Protein AF-A0AAI9C1Q0-F1 (afdb_monomer)

Solvent-accessible surface area (backbone atoms only — not comparable to full-atom values): 4666 Å² total; per-residue (Å²): 116,45,63,21,78,78,76,67,47,79,39,59,62,90,45,27,53,67,57,96,86,38,67,46,61,47,32,48,69,59,52,50,52,53,48,61,72,68,46,80,75,76,81,76,78,81,51,70,65,59,54,50,51,54,38,51,47,44,68,73,72,59,53,102,60,97,66,74,72,82,75,91,124

Secondary structure (DSSP, 8-state):
-EE-TTT--EE-GGGS-EETTEE-SS-HHHHHHHHHHHSPPPPPP--HHHHHHHHHHHHHS--SS--------

Radius of gyration: 22.93 Å; Cα contacts (8 Å, |Δi|>4): 56; chains: 1; bounding box: 39×32×55 Å

pLDDT: mean 84.17, std 11.59, range [55.81, 96.81]

Sequence (73 aa):
MKTCTKCAARLPLRFFPLVNGKATAACAPCRNTERRLHDPLRPLRRDPLQVRLNNLTNLWHGPVRRVPLRSHA

Structure (mmCIF, N/CA/C/O backbone):
data_AF-A0AAI9C1Q0-F1
#
_entry.id   AF-A0AAI9C1Q0-F1
#
loop_
_atom_site.group_PDB
_atom_site.id
_atom_site.type_symbol
_atom_site.label_atom_id
_atom_site.label_alt_id
_atom_site.label_comp_id
_atom_site.label_asym_id
_atom_site.label_entity_id
_atom_site.label_seq_id
_atom_site.pdbx_PDB_ins_code
_atom_site.Cartn_x
_atom_site.Cartn_y
_atom_site.Cartn_z
_atom_site.occupancy
_atom_site.B_iso_or_equiv
_atom_site.auth_seq_id
_atom_site.auth_comp_id
_atom_site.auth_asym_id
_atom_site.auth_atom_id
_atom_site.pdbx_PDB_model_num
ATOM 1 N N . MET A 1 1 ? -12.653 1.903 24.295 1.00 90.31 1 MET A N 1
ATOM 2 C CA . MET A 1 1 ? -12.168 0.841 23.379 1.00 90.31 1 MET A CA 1
ATOM 3 C C . MET A 1 1 ? -13.140 0.721 22.214 1.00 90.31 1 MET A C 1
ATOM 5 O O . MET A 1 1 ? -14.329 0.881 22.451 1.00 90.31 1 MET A O 1
ATOM 9 N N . LYS A 1 2 ? -12.670 0.456 20.994 1.00 93.00 2 LYS A N 1
ATOM 10 C CA . LYS A 1 2 ? -13.505 0.276 19.793 1.00 93.00 2 LYS A CA 1
ATOM 11 C C . LYS A 1 2 ? -12.956 -0.882 18.954 1.00 93.00 2 LYS A C 1
ATOM 13 O O . LYS A 1 2 ? -11.746 -1.097 18.930 1.00 93.00 2 LYS A O 1
ATOM 18 N N . THR A 1 3 ? -13.837 -1.624 18.293 1.00 96.44 3 THR A N 1
ATOM 19 C CA . THR A 1 3 ? -13.458 -2.723 17.397 1.00 96.44 3 THR A CA 1
ATOM 20 C C . THR A 1 3 ? -13.294 -2.194 15.977 1.00 96.44 3 THR A C 1
ATOM 22 O O . THR A 1 3 ? -14.166 -1.487 15.471 1.00 96.44 3 THR A O 1
ATOM 25 N N . CYS A 1 4 ? -12.162 -2.492 15.346 1.00 96.69 4 CYS A N 1
ATOM 26 C CA . CYS A 1 4 ? -11.919 -2.129 13.955 1.00 96.69 4 CYS A CA 1
ATOM 27 C C . CYS A 1 4 ? -12.780 -2.982 13.018 1.00 96.69 4 CYS A C 1
ATOM 29 O O . CYS A 1 4 ? -12.755 -4.205 13.115 1.00 96.69 4 CYS A O 1
ATOM 31 N N . THR A 1 5 ? -13.472 -2.361 12.063 1.00 95.81 5 THR A N 1
ATOM 32 C CA . THR A 1 5 ? -14.295 -3.092 11.079 1.00 95.81 5 THR A CA 1
ATOM 33 C C . THR A 1 5 ? -13.486 -3.849 10.025 1.00 95.81 5 THR A C 1
ATOM 35 O O . THR A 1 5 ? -14.041 -4.693 9.334 1.00 95.81 5 THR A O 1
ATOM 38 N N . LYS A 1 6 ? -12.185 -3.556 9.881 1.00 95.00 6 LYS A N 1
ATOM 39 C CA . LYS A 1 6 ? -11.303 -4.171 8.872 1.00 95.00 6 LYS A CA 1
ATOM 40 C C . LYS A 1 6 ? -10.510 -5.362 9.408 1.00 95.00 6 LYS A C 1
ATOM 42 O O . LYS A 1 6 ? -10.419 -6.375 8.734 1.00 95.00 6 LYS A O 1
ATOM 47 N N . CYS A 1 7 ? -9.934 -5.243 10.605 1.00 95.25 7 CYS A N 1
ATOM 48 C CA . CYS A 1 7 ? -9.097 -6.292 11.202 1.00 95.25 7 CYS A CA 1
ATOM 49 C C . CYS A 1 7 ? -9.710 -6.953 12.444 1.00 95.25 7 CYS A C 1
ATOM 51 O O . CYS A 1 7 ? -9.033 -7.740 13.094 1.00 95.25 7 CYS A O 1
ATOM 53 N N . ALA A 1 8 ? -10.940 -6.587 12.825 1.00 96.81 8 ALA A N 1
ATOM 54 C CA . ALA A 1 8 ? -11.648 -7.076 14.015 1.00 96.81 8 ALA A CA 1
ATOM 55 C C . ALA A 1 8 ? -10.921 -6.868 15.366 1.00 96.81 8 ALA A C 1
ATOM 57 O O . ALA A 1 8 ? -11.418 -7.280 16.412 1.00 96.81 8 ALA A O 1
ATOM 58 N N . ALA A 1 9 ? -9.778 -6.175 15.388 1.00 95.00 9 ALA A N 1
ATOM 59 C CA . ALA A 1 9 ? -9.025 -5.915 16.607 1.00 95.00 9 ALA A CA 1
ATOM 60 C C . ALA A 1 9 ? -9.734 -4.892 17.509 1.00 95.00 9 ALA A C 1
ATOM 62 O O . ALA A 1 9 ? -10.242 -3.865 17.039 1.00 95.00 9 ALA A O 1
ATOM 63 N N . ARG A 1 10 ? -9.712 -5.139 18.824 1.00 96.31 10 ARG A N 1
ATOM 64 C CA . ARG A 1 10 ? -10.243 -4.233 19.851 1.00 96.31 10 ARG A CA 1
ATOM 65 C C . ARG A 1 10 ? -9.135 -3.297 20.333 1.00 96.31 10 ARG A C 1
ATOM 67 O O . ARG A 1 10 ? -8.204 -3.725 21.003 1.00 96.31 10 ARG A O 1
ATOM 74 N N . LEU A 1 11 ? -9.228 -2.019 19.974 1.00 95.19 11 LEU A N 1
ATOM 75 C CA . LEU A 1 11 ? -8.154 -1.035 20.144 1.00 95.19 11 LEU A CA 1
ATOM 76 C C . LEU A 1 11 ? -8.643 0.229 20.891 1.00 95.19 11 LEU A C 1
ATOM 78 O O . LEU A 1 11 ? -9.840 0.545 20.881 1.00 95.19 11 LEU A O 1
ATOM 82 N N . PRO A 1 12 ? -7.743 0.993 21.539 1.00 95.38 12 PRO A N 1
ATOM 83 C CA . PRO A 1 12 ? -8.061 2.313 22.092 1.00 95.38 12 PRO A CA 1
ATOM 84 C C . PRO A 1 12 ? -8.500 3.328 21.020 1.00 95.38 12 PRO A C 1
ATOM 86 O O . PRO A 1 12 ? -8.056 3.261 19.876 1.00 95.38 12 PRO A O 1
ATOM 89 N N . LEU A 1 13 ? -9.319 4.321 21.399 1.00 92.25 13 LEU A N 1
ATOM 90 C CA . LEU A 1 13 ? -9.873 5.317 20.462 1.00 92.25 13 LEU A CA 1
ATOM 91 C C . LEU A 1 13 ? -8.802 6.142 19.727 1.00 92.25 13 LEU A C 1
ATOM 93 O O . LEU A 1 13 ? -9.025 6.518 18.584 1.00 92.25 13 LEU A O 1
ATOM 97 N N . ARG A 1 14 ? -7.616 6.335 20.323 1.00 93.62 14 ARG A N 1
ATOM 98 C CA . ARG A 1 14 ? -6.469 7.017 19.687 1.00 93.62 14 ARG A CA 1
ATOM 99 C C . ARG A 1 14 ? -6.006 6.373 18.374 1.00 93.62 14 ARG A C 1
ATOM 101 O O . ARG A 1 14 ? -5.376 7.033 17.561 1.00 93.62 14 ARG A O 1
ATOM 108 N N . PHE A 1 15 ? -6.318 5.093 18.158 1.00 94.56 15 PHE A N 1
ATOM 109 C CA . PHE A 1 15 ? -5.999 4.390 16.914 1.00 94.56 15 PHE A CA 1
ATOM 110 C C . PHE A 1 15 ? -7.052 4.591 15.820 1.00 94.56 15 PHE A C 1
ATOM 112 O O . PHE A 1 15 ? -6.880 4.057 14.728 1.00 94.56 15 PHE A O 1
ATOM 119 N N . PHE A 1 16 ? -8.136 5.326 16.075 1.00 95.69 16 PHE A N 1
ATOM 120 C CA . PHE A 1 16 ? -9.193 5.594 15.104 1.00 95.69 16 PHE A CA 1
ATOM 121 C C . PHE A 1 16 ? -9.139 7.068 14.695 1.00 95.69 16 PHE A C 1
ATOM 123 O O . PHE A 1 16 ? -9.542 7.930 15.475 1.00 95.69 16 PHE A O 1
ATOM 130 N N . PRO A 1 17 ? -8.640 7.386 13.488 1.00 92.56 17 PRO A N 1
ATOM 131 C CA . PRO A 1 17 ? -8.508 8.768 13.054 1.00 92.56 17 PRO A CA 1
ATOM 132 C C . PRO A 1 17 ? -9.879 9.442 12.953 1.00 92.56 17 PRO A C 1
ATOM 134 O O . PRO A 1 17 ? -10.868 8.813 12.552 1.00 92.56 17 PRO A O 1
ATOM 137 N N . LEU A 1 18 ? -9.914 10.726 13.304 1.00 93.31 18 LEU A N 1
ATOM 138 C CA . LEU A 1 18 ? -11.092 11.576 13.188 1.00 93.31 18 LEU A CA 1
ATOM 139 C C . LEU A 1 18 ? -11.205 12.088 11.749 1.00 93.31 18 LEU A C 1
ATOM 141 O O . LEU A 1 18 ? -10.240 12.602 11.189 1.00 93.31 18 LEU A O 1
ATOM 145 N N . VAL A 1 19 ? -12.381 11.944 11.148 1.00 89.75 19 VAL A N 1
ATOM 146 C CA . VAL A 1 19 ? -12.734 12.566 9.866 1.00 89.75 19 VAL A CA 1
ATOM 147 C C . VAL A 1 19 ? -13.986 13.391 10.119 1.00 89.75 19 VAL A C 1
ATOM 149 O O . VAL A 1 19 ? -14.979 12.856 10.608 1.00 89.75 19 VAL A O 1
ATOM 152 N N . ASN A 1 20 ? -13.921 14.699 9.858 1.00 90.44 20 ASN A N 1
ATOM 153 C CA . ASN A 1 20 ? -14.994 15.656 10.163 1.00 90.44 20 ASN A CA 1
ATOM 154 C C . ASN A 1 20 ? -15.472 15.563 11.627 1.00 90.44 20 ASN A C 1
ATOM 156 O O . ASN A 1 20 ? -16.666 15.486 11.906 1.00 90.44 20 ASN A O 1
ATOM 160 N N . GLY A 1 21 ? -14.525 15.459 12.568 1.00 89.00 21 GLY A N 1
ATOM 161 C CA . GLY A 1 21 ? -14.808 15.332 14.004 1.00 89.00 21 GLY A CA 1
ATOM 162 C C . GLY A 1 21 ? -15.339 13.964 14.457 1.00 89.00 21 GLY A C 1
ATOM 163 O O . GLY A 1 21 ? -15.509 13.751 15.654 1.00 89.00 21 GLY A O 1
ATOM 164 N N . LYS A 1 22 ? -15.568 13.007 13.545 1.00 88.31 22 LYS A N 1
ATOM 165 C CA . LYS A 1 22 ? -16.095 11.671 13.873 1.00 88.31 22 LYS A CA 1
ATOM 166 C C . LYS A 1 22 ? -15.017 10.595 13.764 1.00 88.31 22 LYS A C 1
ATOM 168 O O . LYS A 1 22 ? -14.286 10.523 12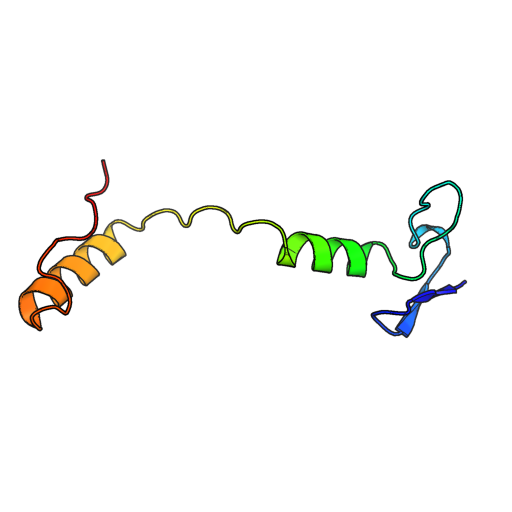.776 1.00 88.31 22 LYS A O 1
ATOM 173 N N . ALA A 1 23 ? -14.934 9.719 14.768 1.00 88.06 23 ALA A N 1
ATOM 174 C CA . ALA A 1 23 ? -13.999 8.596 14.769 1.00 88.06 23 ALA A CA 1
ATOM 175 C C . ALA A 1 23 ? -14.372 7.564 13.700 1.00 88.06 23 ALA A C 1
ATOM 177 O O . ALA A 1 23 ? -15.441 6.948 13.747 1.00 88.06 23 ALA A O 1
ATOM 178 N N . THR A 1 24 ? -13.455 7.327 12.768 1.00 92.69 24 THR A N 1
ATOM 179 C CA . THR A 1 24 ? -13.653 6.358 11.684 1.00 92.69 24 THR A CA 1
ATOM 180 C C . THR A 1 24 ? -13.812 4.921 12.185 1.00 92.69 24 THR A C 1
ATOM 182 O O . THR A 1 24 ? -13.464 4.592 13.320 1.00 92.69 24 THR A O 1
ATOM 185 N N . ALA A 1 25 ? -14.416 4.060 11.362 1.00 93.12 25 ALA A N 1
ATOM 186 C CA . ALA A 1 25 ? -14.671 2.655 11.694 1.00 93.12 25 ALA A CA 1
ATOM 187 C C . ALA A 1 25 ? -13.416 1.767 11.578 1.00 93.12 25 ALA A C 1
ATOM 189 O O . ALA A 1 25 ? -13.249 0.823 12.350 1.00 93.12 25 ALA A O 1
ATOM 190 N N . ALA A 1 26 ? -12.514 2.107 10.655 1.00 95.19 26 ALA A N 1
ATOM 191 C CA . ALA A 1 26 ? -11.231 1.440 10.477 1.00 95.19 26 ALA A CA 1
ATOM 192 C C . ALA A 1 26 ? -10.138 2.107 11.324 1.00 95.19 26 ALA A C 1
ATOM 194 O O . ALA A 1 26 ? -10.070 3.334 11.417 1.00 95.19 26 ALA A O 1
ATOM 195 N N . CYS A 1 27 ? -9.257 1.303 11.915 1.00 96.12 27 CYS A N 1
ATOM 196 C CA . CYS A 1 27 ? -8.096 1.816 12.631 1.00 96.12 27 CYS A CA 1
ATOM 197 C C . CYS A 1 27 ? -7.059 2.414 11.658 1.00 96.12 27 CYS A C 1
ATOM 199 O O . CYS A 1 27 ? -7.008 2.070 10.473 1.00 96.12 27 CYS A O 1
ATOM 201 N N . ALA A 1 28 ? -6.211 3.310 12.167 1.00 95.50 28 ALA A N 1
ATOM 202 C CA . ALA A 1 28 ? -5.146 3.963 11.415 1.00 95.50 28 ALA A CA 1
ATOM 203 C C . ALA A 1 28 ? -4.205 2.966 10.708 1.00 95.50 28 ALA A C 1
ATOM 205 O O . ALA A 1 28 ? -3.919 3.201 9.535 1.00 95.50 28 ALA A O 1
ATOM 206 N N . PRO A 1 29 ? -3.783 1.837 11.324 1.00 95.06 29 PRO A N 1
ATOM 207 C CA . PRO A 1 29 ? -3.008 0.814 10.624 1.00 95.06 29 PRO A CA 1
ATOM 208 C C . PRO A 1 29 ? -3.698 0.282 9.363 1.00 95.06 29 PRO A C 1
ATOM 210 O O . PRO A 1 29 ? -3.096 0.317 8.297 1.00 95.06 29 PRO A O 1
ATOM 213 N N . CYS A 1 30 ? -4.970 -0.126 9.444 1.00 95.38 30 CYS A N 1
ATOM 214 C CA . CYS A 1 30 ? -5.707 -0.632 8.280 1.00 95.38 30 CYS A CA 1
ATOM 215 C C . CYS A 1 30 ? -5.839 0.423 7.180 1.00 95.38 30 CYS A C 1
ATOM 217 O O . CYS A 1 30 ? -5.608 0.119 6.014 1.00 95.38 30 CYS A O 1
ATOM 219 N N . ARG A 1 31 ? -6.147 1.675 7.546 1.00 93.12 31 ARG A N 1
ATOM 220 C CA . ARG A 1 31 ? -6.218 2.778 6.574 1.00 93.12 31 ARG A CA 1
ATOM 221 C C . ARG A 1 31 ? -4.868 3.058 5.915 1.00 93.12 31 ARG A C 1
ATOM 223 O O . ARG A 1 31 ? -4.829 3.371 4.731 1.00 93.12 31 ARG A O 1
ATOM 230 N N . ASN A 1 32 ? -3.770 2.962 6.662 1.00 92.75 32 ASN A N 1
ATOM 231 C CA . ASN A 1 32 ? -2.427 3.126 6.108 1.00 92.75 32 ASN A CA 1
ATOM 232 C C . ASN A 1 32 ? -2.078 1.990 5.145 1.00 92.75 32 ASN A C 1
ATOM 234 O O . ASN A 1 32 ? -1.483 2.256 4.106 1.00 92.75 32 ASN A O 1
ATOM 238 N N . THR A 1 33 ? -2.465 0.751 5.455 1.00 92.12 33 THR A N 1
ATOM 239 C CA . THR A 1 33 ? -2.296 -0.381 4.536 1.00 92.12 33 THR A CA 1
ATOM 240 C C . THR A 1 33 ? -3.092 -0.168 3.252 1.00 92.12 33 THR A C 1
ATOM 242 O O . THR A 1 33 ? -2.526 -0.294 2.175 1.00 92.12 33 THR A O 1
ATOM 245 N N . GLU A 1 34 ? -4.364 0.228 3.348 1.00 90.62 34 GLU A N 1
ATOM 246 C CA . GLU A 1 34 ? -5.189 0.540 2.171 1.00 90.62 34 GLU A CA 1
ATOM 247 C C . GLU A 1 34 ? -4.582 1.661 1.326 1.00 90.62 34 GLU A C 1
ATOM 249 O O . GLU A 1 34 ? -4.480 1.520 0.112 1.00 90.62 34 GLU A O 1
ATOM 254 N N . ARG A 1 35 ? -4.105 2.743 1.954 1.00 88.62 35 ARG A N 1
ATOM 255 C CA . ARG A 1 35 ? -3.392 3.812 1.240 1.00 88.62 35 ARG A CA 1
ATOM 256 C C . ARG A 1 35 ? -2.164 3.282 0.510 1.00 88.62 35 ARG A C 1
ATOM 258 O O . ARG A 1 35 ? -2.059 3.498 -0.684 1.00 88.62 35 ARG A O 1
ATOM 265 N N . ARG A 1 36 ? -1.307 2.504 1.179 1.00 86.31 36 ARG A N 1
ATOM 266 C CA . ARG A 1 36 ? -0.110 1.908 0.558 1.00 86.31 36 ARG A CA 1
ATOM 267 C C . ARG A 1 36 ? -0.427 0.983 -0.616 1.00 86.31 36 ARG A C 1
ATOM 269 O O . ARG A 1 36 ? 0.404 0.854 -1.503 1.00 86.31 36 ARG A O 1
ATOM 276 N N . LEU A 1 37 ? -1.580 0.315 -0.594 1.00 85.88 37 LEU A N 1
ATOM 277 C CA . LEU A 1 37 ? -2.033 -0.536 -1.696 1.00 85.88 37 LEU A CA 1
ATOM 278 C C . LEU A 1 37 ? -2.525 0.280 -2.899 1.00 85.88 37 LEU A C 1
ATOM 280 O O . LEU A 1 37 ? -2.424 -0.193 -4.027 1.00 85.88 37 LEU A O 1
ATOM 284 N N . HIS A 1 38 ? -3.058 1.481 -2.665 1.00 86.19 38 HIS A N 1
ATOM 285 C CA . HIS A 1 38 ? -3.493 2.400 -3.718 1.00 86.19 38 HIS A CA 1
ATOM 286 C C . HIS A 1 38 ? -2.388 3.343 -4.201 1.00 86.19 38 HIS A C 1
ATOM 288 O O . HIS A 1 38 ? -2.459 3.832 -5.329 1.00 86.19 38 HIS A O 1
ATOM 294 N N . ASP A 1 39 ?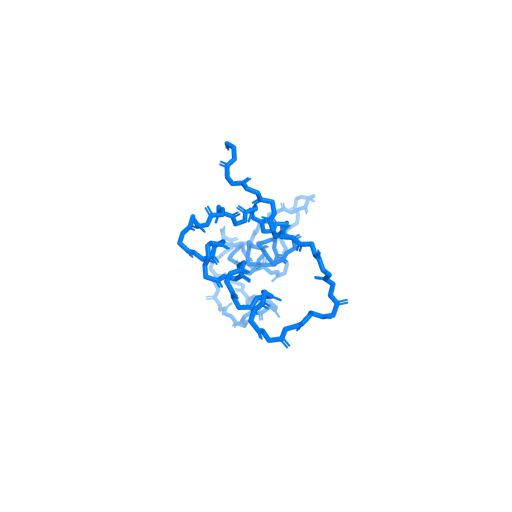 -1.386 3.608 -3.366 1.00 84.88 39 ASP A N 1
ATOM 295 C CA . ASP A 1 39 ? -0.259 4.452 -3.723 1.00 84.88 39 ASP A CA 1
ATOM 296 C C . ASP A 1 39 ? 0.527 3.788 -4.864 1.00 84.88 39 ASP A C 1
ATOM 298 O O . ASP A 1 39 ? 0.872 2.604 -4.774 1.00 84.88 39 ASP A O 1
ATOM 302 N N . PRO A 1 40 ? 0.839 4.524 -5.947 1.00 81.69 40 PRO A N 1
ATOM 303 C CA . PRO A 1 40 ? 1.646 3.977 -7.019 1.00 81.69 40 PRO A CA 1
ATOM 304 C C . PRO A 1 40 ? 2.993 3.536 -6.449 1.00 81.69 40 PRO A C 1
ATOM 306 O O . PRO A 1 40 ? 3.689 4.301 -5.771 1.00 81.69 40 PRO A O 1
ATOM 309 N N . LEU A 1 41 ? 3.361 2.284 -6.731 1.00 79.06 41 LEU A N 1
ATOM 310 C CA . LEU A 1 41 ? 4.667 1.766 -6.354 1.00 79.06 41 LEU A CA 1
ATOM 311 C C . LEU A 1 41 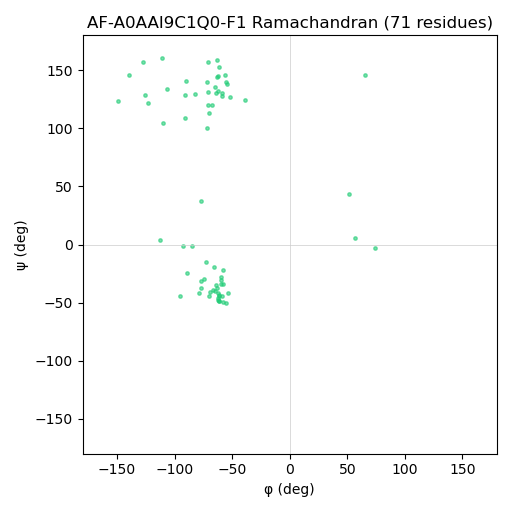? 5.744 2.688 -6.917 1.00 79.06 41 LEU A C 1
ATOM 313 O O . LEU A 1 41 ? 5.668 3.145 -8.062 1.00 79.06 41 LEU A O 1
ATOM 317 N N . ARG A 1 42 ? 6.772 2.954 -6.104 1.00 78.44 42 ARG A N 1
ATOM 318 C CA . ARG A 1 42 ? 7.937 3.686 -6.595 1.00 78.44 42 ARG A CA 1
ATOM 319 C C . ARG A 1 42 ? 8.489 2.947 -7.816 1.00 78.44 42 ARG A C 1
ATOM 321 O O . ARG A 1 42 ? 8.544 1.715 -7.782 1.00 78.44 42 ARG A O 1
ATOM 328 N N . PRO A 1 43 ? 8.923 3.668 -8.863 1.00 78.56 43 PRO A N 1
ATOM 329 C CA . PRO A 1 43 ? 9.569 3.034 -9.997 1.00 78.56 43 PRO A CA 1
ATOM 330 C C . PRO A 1 43 ? 10.708 2.145 -9.500 1.00 78.56 43 PRO A C 1
ATOM 332 O O . PRO A 1 43 ? 11.564 2.600 -8.735 1.00 78.56 43 PRO A O 1
ATOM 335 N N . LEU A 1 44 ? 10.706 0.878 -9.914 1.00 76.56 44 LEU A N 1
ATOM 336 C CA . LEU A 1 44 ? 11.825 -0.012 -9.637 1.00 76.56 44 LEU A CA 1
ATOM 337 C C . LEU A 1 44 ? 13.078 0.598 -10.261 1.00 76.56 44 LEU A C 1
ATOM 339 O O . LEU A 1 44 ? 13.077 0.988 -11.435 1.0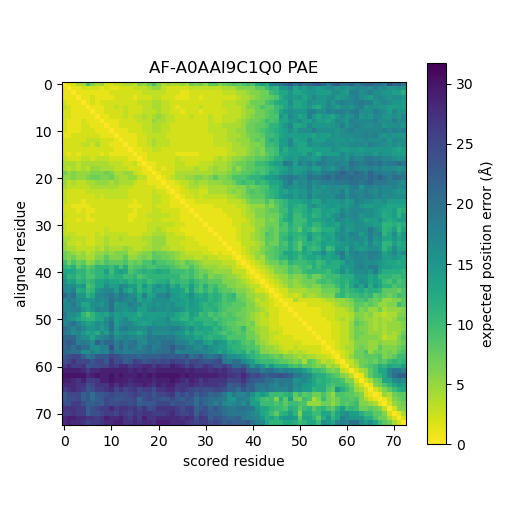0 76.56 44 LEU A O 1
ATOM 343 N N . ARG A 1 45 ? 14.154 0.687 -9.474 1.00 79.69 45 ARG A N 1
ATOM 344 C CA . ARG A 1 45 ? 15.462 1.009 -10.040 1.00 79.69 45 ARG A CA 1
ATOM 345 C C . ARG A 1 45 ? 15.824 -0.102 -11.015 1.00 79.69 45 ARG A C 1
ATOM 347 O O . ARG A 1 45 ? 15.682 -1.278 -10.694 1.00 79.69 45 ARG A O 1
ATOM 354 N N . ARG A 1 46 ? 16.256 0.281 -12.214 1.00 81.38 46 ARG A N 1
ATOM 355 C CA . ARG A 1 46 ? 16.716 -0.684 -13.209 1.00 81.38 46 ARG A CA 1
ATOM 356 C C . ARG A 1 46 ? 18.032 -1.263 -12.715 1.00 81.38 46 ARG A C 1
ATOM 358 O O . ARG A 1 46 ? 19.015 -0.535 -12.634 1.00 81.38 46 ARG A O 1
ATOM 365 N N . ASP A 1 47 ? 18.035 -2.547 -12.386 1.00 84.94 47 ASP A N 1
ATOM 366 C CA . ASP A 1 47 ? 19.273 -3.260 -12.108 1.00 84.94 47 ASP A CA 1
ATOM 367 C C . ASP A 1 47 ? 20.042 -3.455 -13.432 1.00 84.94 47 ASP A C 1
ATOM 369 O O . ASP A 1 47 ? 19.504 -4.072 -14.362 1.00 84.94 47 ASP A O 1
ATOM 373 N N . PRO A 1 48 ? 21.274 -2.925 -13.559 1.00 86.00 48 PRO A N 1
ATOM 374 C CA . PRO A 1 48 ? 22.066 -3.069 -14.776 1.00 86.00 48 PRO A CA 1
ATOM 375 C C . PRO A 1 48 ? 22.312 -4.536 -15.159 1.00 86.00 48 PRO A C 1
ATOM 377 O O . PRO A 1 48 ? 22.328 -4.855 -16.353 1.00 86.00 48 PRO A O 1
ATOM 380 N N . LEU A 1 49 ? 22.452 -5.442 -14.185 1.00 88.56 49 LEU A N 1
ATOM 381 C CA . LEU A 1 49 ? 22.663 -6.865 -14.453 1.00 88.56 49 LEU A CA 1
ATOM 382 C C . LEU A 1 49 ? 21.397 -7.508 -15.030 1.00 88.56 49 LEU A C 1
ATOM 384 O O . LEU A 1 49 ? 21.465 -8.207 -16.043 1.00 88.56 49 LEU A O 1
ATOM 388 N N . GLN A 1 50 ? 20.232 -7.200 -14.459 1.00 86.69 50 GLN A N 1
ATOM 389 C CA . GLN A 1 50 ? 18.945 -7.677 -14.965 1.00 86.69 50 GLN A CA 1
ATOM 390 C C . GLN A 1 50 ? 18.652 -7.160 -16.383 1.00 86.69 50 GLN A C 1
ATOM 392 O O . GLN A 1 50 ? 18.194 -7.922 -17.235 1.00 86.69 50 GLN A O 1
ATOM 397 N N . VAL A 1 51 ? 18.952 -5.887 -16.674 1.00 85.06 51 VAL A N 1
ATOM 398 C CA . VAL A 1 51 ? 18.809 -5.322 -18.030 1.00 85.06 51 VAL A CA 1
ATOM 399 C C . VAL A 1 51 ? 19.704 -6.062 -19.024 1.00 85.06 51 VAL A C 1
ATOM 401 O O . VAL A 1 51 ? 19.242 -6.429 -20.107 1.00 85.06 51 VAL A O 1
ATOM 404 N N . ARG A 1 52 ? 20.963 -6.335 -18.656 1.00 85.56 52 ARG A N 1
ATOM 405 C CA . ARG A 1 52 ? 21.903 -7.082 -19.504 1.00 85.56 52 ARG A CA 1
ATOM 406 C C . ARG A 1 52 ? 21.410 -8.501 -19.785 1.00 85.56 52 ARG A C 1
ATOM 408 O O . ARG A 1 52 ? 21.392 -8.902 -20.946 1.00 85.56 52 ARG A O 1
ATOM 415 N N . LEU A 1 53 ? 20.992 -9.236 -18.754 1.00 87.06 53 LEU A N 1
ATOM 416 C CA . LEU A 1 53 ? 20.485 -10.603 -18.902 1.00 87.06 53 LEU A CA 1
ATOM 417 C C . LEU A 1 53 ? 19.227 -10.646 -19.773 1.00 87.06 53 LEU A C 1
ATOM 419 O O . LEU A 1 53 ? 19.171 -11.441 -20.705 1.00 87.06 53 LEU A O 1
ATOM 423 N N . ASN A 1 54 ? 18.270 -9.745 -19.545 1.00 84.94 54 ASN A N 1
ATOM 424 C CA . ASN A 1 54 ? 17.051 -9.673 -20.352 1.00 84.94 54 ASN A CA 1
ATOM 425 C C . ASN A 1 54 ? 17.329 -9.310 -21.819 1.00 84.94 54 ASN A C 1
ATOM 427 O O . ASN A 1 54 ? 16.636 -9.773 -22.722 1.00 84.94 54 ASN A O 1
ATOM 431 N N . ASN A 1 55 ? 18.329 -8.466 -22.081 1.00 82.69 55 ASN A N 1
ATOM 432 C CA . ASN A 1 55 ? 18.733 -8.151 -23.450 1.00 82.69 55 ASN A CA 1
ATOM 433 C C . ASN A 1 55 ? 19.387 -9.356 -24.133 1.00 82.69 55 ASN A C 1
ATOM 435 O O . ASN A 1 55 ? 19.078 -9.629 -25.290 1.00 82.69 55 ASN A O 1
ATOM 439 N N . LEU A 1 56 ? 20.234 -10.105 -23.421 1.00 83.50 56 LEU A N 1
ATOM 440 C CA . LEU A 1 56 ? 20.820 -11.343 -23.939 1.00 83.50 56 LEU A CA 1
ATOM 441 C C . LEU A 1 56 ? 19.736 -12.377 -24.260 1.00 83.50 56 LEU A C 1
ATOM 443 O O . LEU A 1 56 ? 19.714 -12.908 -25.367 1.00 83.50 56 LEU A O 1
ATOM 447 N N . THR A 1 57 ? 18.797 -12.619 -23.346 1.00 79.62 57 THR A N 1
ATOM 448 C CA . THR A 1 57 ? 17.726 -13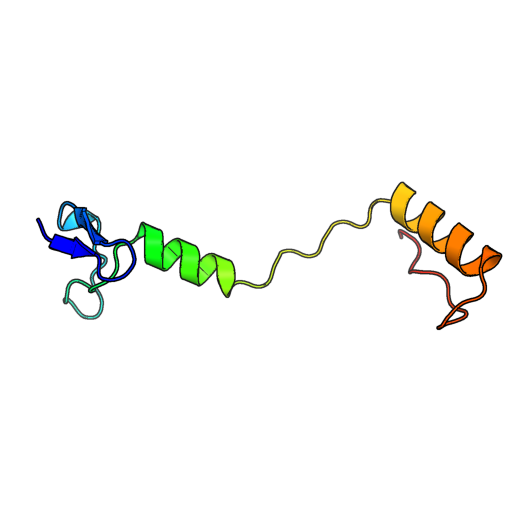.602 -23.569 1.00 79.62 57 THR A CA 1
ATOM 449 C C . THR A 1 57 ? 16.787 -13.200 -24.707 1.00 79.62 57 THR A C 1
ATOM 451 O O . THR A 1 57 ? 16.443 -14.054 -25.523 1.00 79.62 57 THR A O 1
ATOM 454 N N . ASN A 1 58 ? 16.431 -11.914 -24.832 1.00 76.56 58 ASN A N 1
ATOM 455 C CA . ASN A 1 58 ? 15.627 -11.406 -25.955 1.00 76.56 58 ASN A CA 1
ATOM 456 C C . ASN A 1 58 ? 16.286 -11.634 -27.325 1.00 76.56 58 ASN A C 1
ATOM 458 O O . ASN A 1 58 ? 15.586 -11.842 -28.316 1.00 76.56 58 ASN A O 1
ATOM 462 N N . LEU A 1 59 ? 17.618 -11.570 -27.391 1.00 72.25 59 LEU A N 1
ATOM 463 C CA . LEU A 1 59 ? 18.374 -11.812 -28.622 1.00 72.25 59 LEU A CA 1
ATOM 464 C C . LEU A 1 59 ? 18.476 -13.307 -28.947 1.00 72.25 59 LEU A C 1
ATOM 466 O O . LEU A 1 59 ? 18.392 -13.676 -30.114 1.00 72.25 59 LEU A O 1
ATOM 470 N N . TRP A 1 60 ? 18.635 -14.153 -27.927 1.00 69.56 60 TRP A N 1
ATOM 471 C CA . TRP A 1 60 ? 18.851 -15.595 -28.087 1.00 69.56 60 TRP A CA 1
ATOM 472 C C . TRP A 1 60 ? 17.579 -16.385 -28.387 1.00 69.56 60 TRP A C 1
ATOM 474 O O . TRP A 1 60 ? 17.597 -17.277 -29.229 1.00 69.56 60 TRP A O 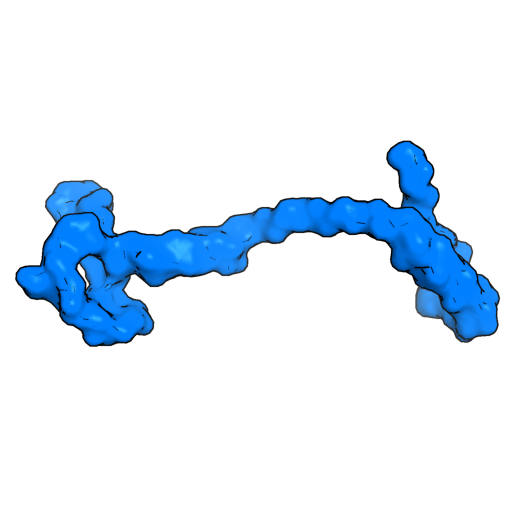1
ATOM 484 N N . HIS A 1 61 ? 16.475 -16.072 -27.711 1.00 69.00 61 HIS A N 1
ATOM 485 C CA . HIS A 1 61 ? 15.241 -16.852 -27.844 1.00 69.00 61 HIS A CA 1
ATOM 486 C C . HIS A 1 61 ? 14.290 -16.311 -28.914 1.00 69.00 61 HIS A C 1
ATOM 488 O O . HIS A 1 61 ? 13.253 -16.920 -29.169 1.00 69.00 61 HIS A O 1
ATOM 494 N N . GLY A 1 62 ? 14.658 -15.2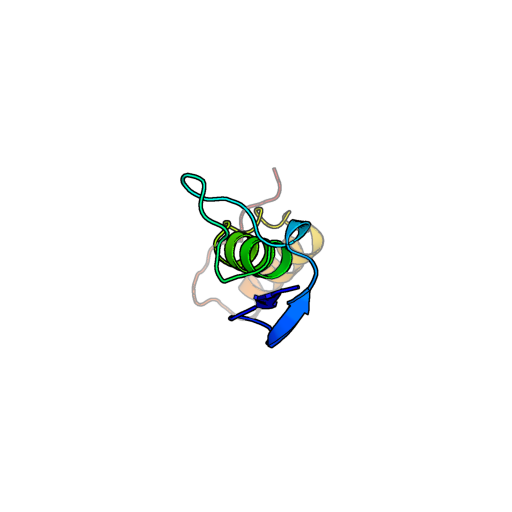02 -29.570 1.00 64.56 62 GLY A N 1
ATOM 495 C CA . GLY A 1 62 ? 13.777 -14.475 -30.476 1.00 64.56 62 GLY A CA 1
ATOM 496 C C . GLY A 1 62 ? 12.589 -13.863 -29.714 1.00 64.56 62 GLY A C 1
ATOM 497 O O . GLY A 1 62 ? 12.115 -14.429 -28.732 1.00 64.56 62 GLY A O 1
ATOM 498 N N . PRO A 1 63 ? 12.068 -12.689 -30.090 1.00 60.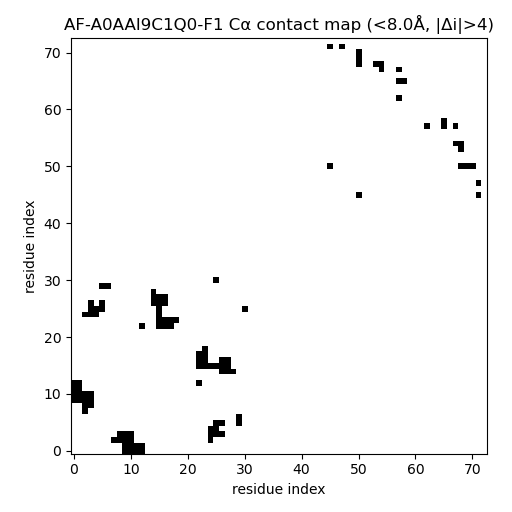25 63 PRO A N 1
ATOM 499 C CA . PRO A 1 63 ? 11.192 -11.991 -29.167 1.00 60.25 63 PRO A CA 1
ATOM 500 C C . PRO A 1 63 ? 9.738 -11.952 -29.637 1.00 60.25 63 PRO A C 1
ATOM 502 O O . PRO A 1 63 ? 9.445 -11.976 -30.830 1.00 60.25 63 PRO A O 1
ATOM 505 N N . VAL A 1 64 ? 8.835 -11.700 -28.687 1.00 55.81 64 VAL A N 1
ATOM 506 C CA . VAL A 1 64 ? 7.545 -11.049 -28.975 1.00 55.81 64 VAL A CA 1
ATOM 507 C C . VAL A 1 64 ? 7.775 -9.584 -29.445 1.00 55.81 64 VAL A C 1
ATOM 509 O O . VAL A 1 64 ? 6.923 -9.017 -30.121 1.00 55.81 64 VAL A O 1
ATOM 512 N N . ARG A 1 65 ? 8.951 -8.967 -29.172 1.00 57.19 65 ARG A N 1
ATOM 513 C CA . ARG A 1 65 ? 9.430 -7.656 -29.701 1.00 57.19 65 ARG A CA 1
ATOM 514 C C . ARG A 1 65 ? 10.967 -7.525 -29.856 1.00 57.19 65 ARG A C 1
ATOM 516 O O . ARG A 1 65 ? 11.694 -7.614 -28.875 1.00 57.19 65 ARG A O 1
ATOM 523 N N . ARG A 1 66 ? 11.471 -7.208 -31.061 1.00 63.19 66 ARG A N 1
ATOM 524 C CA . ARG A 1 66 ? 12.915 -7.106 -31.430 1.00 63.19 66 ARG A CA 1
ATOM 525 C C . ARG A 1 66 ? 13.643 -5.840 -30.962 1.00 63.19 66 ARG A C 1
ATOM 527 O O . ARG A 1 66 ? 14.469 -5.303 -31.691 1.00 63.19 66 ARG A O 1
ATOM 534 N N . VAL A 1 67 ? 13.333 -5.336 -29.772 1.00 68.12 67 VAL A N 1
ATOM 535 C CA . VAL A 1 67 ? 13.919 -4.081 -29.278 1.00 68.12 67 VAL A CA 1
ATOM 536 C C . VAL A 1 67 ? 14.562 -4.317 -27.912 1.00 68.12 67 VAL A C 1
ATOM 538 O O . VAL A 1 67 ? 13.890 -4.862 -27.035 1.00 68.12 67 VAL A O 1
ATOM 541 N N . PRO A 1 68 ? 15.832 -3.917 -27.702 1.00 65.19 68 PRO A N 1
ATOM 542 C CA . PRO A 1 68 ? 16.471 -4.022 -26.397 1.00 65.19 68 PRO A CA 1
ATOM 543 C C . PRO A 1 68 ? 15.739 -3.166 -25.358 1.00 65.19 68 PRO A C 1
ATOM 545 O O . PRO A 1 68 ? 15.233 -2.077 -25.646 1.00 65.19 68 PRO A O 1
ATOM 548 N N . LEU A 1 69 ? 15.699 -3.649 -24.118 1.00 69.12 69 LEU A N 1
ATOM 549 C CA . LEU A 1 69 ? 15.235 -2.860 -22.985 1.00 69.12 69 LEU A CA 1
ATOM 550 C C . LEU A 1 69 ? 16.202 -1.690 -22.778 1.00 69.12 69 LEU A C 1
ATOM 552 O O . LEU A 1 69 ? 17.420 -1.872 -22.842 1.00 69.12 69 LEU A O 1
ATOM 556 N N . ARG A 1 70 ? 15.629 -0.495 -22.558 1.00 70.50 70 ARG A N 1
ATOM 557 C CA . ARG A 1 70 ? 16.335 0.794 -22.439 1.00 70.50 70 ARG A CA 1
ATOM 558 C C . ARG A 1 70 ? 17.652 0.634 -21.672 1.00 70.50 70 ARG A C 1
ATOM 560 O O . ARG A 1 70 ? 17.638 0.165 -20.533 1.00 70.50 70 ARG A O 1
ATOM 567 N N . SER A 1 71 ? 18.752 1.054 -22.294 1.00 63.03 71 SER A N 1
ATOM 568 C CA . SER A 1 71 ? 20.072 1.127 -21.672 1.00 63.03 71 SER A CA 1
ATOM 569 C C . SER A 1 71 ? 20.018 1.989 -20.408 1.00 63.03 71 SER A C 1
ATOM 571 O O . SER A 1 71 ? 19.225 2.930 -20.303 1.00 63.03 71 SER A O 1
ATOM 573 N N . HIS A 1 72 ? 20.828 1.627 -19.414 1.00 59.75 72 HIS A N 1
ATOM 574 C CA . HIS A 1 72 ? 21.035 2.474 -18.248 1.00 59.75 72 HIS A CA 1
ATOM 575 C C . HIS A 1 72 ? 21.877 3.671 -18.711 1.00 59.75 72 HIS A C 1
ATOM 577 O O . HIS A 1 72 ? 23.074 3.517 -18.932 1.00 59.75 72 HIS A O 1
ATOM 583 N N . ALA A 1 73 ? 21.228 4.810 -18.952 1.00 57.97 73 ALA A N 1
ATOM 584 C CA . ALA A 1 73 ? 21.893 6.107 -19.058 1.00 57.97 73 ALA A CA 1
ATOM 585 C C . ALA A 1 73 ? 22.103 6.676 -17.653 1.00 57.97 73 ALA A C 1
ATOM 587 O O . ALA A 1 73 ? 21.237 6.399 -1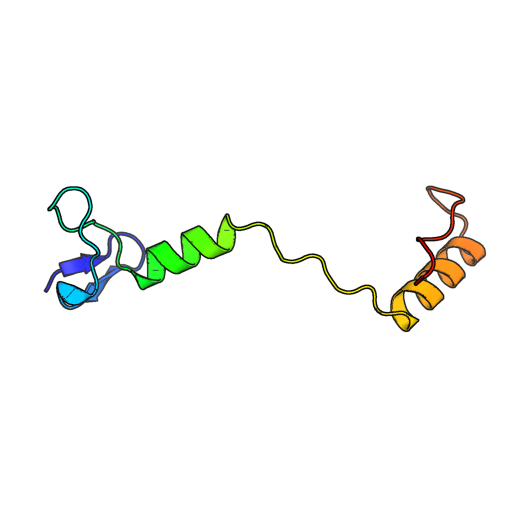6.787 1.00 57.97 73 ALA A O 1
#

Organism: Stenotrophomonas maltophilia (NCBI:txid40324)

Mean predicted aligned error: 10.52 Å

Nearest PDB structures (foldseek):
  3ldy-assembly1_A  TM=9.133E-01  e=1.780E+00  Aquipseudomonas alcaligenes

Foldseek 3Di:
DAAAPPPRDDDDQVQFDDDPNDGDNHGVVVVVVVVVVVPPDDPDDDDQVVQVVVQVCCVVVPDVDPDRDDHDD